Protein AF-A0A821TUM8-F1 (afdb_monomer)

Nearest PDB structures (foldseek):
  3zjc-assembly1_A  TM=7.200E-01  e=3.537E+00  Homo sapiens
  6irb-assembly1_A  TM=6.421E-01  e=6.677E+00  Drosophila melanogaster

Structure (mmCIF, N/CA/C/O backbone):
data_AF-A0A821TUM8-F1
#
_entry.id   AF-A0A821TUM8-F1
#
loop_
_atom_site.group_PDB
_atom_site.id
_atom_site.type_symbol
_atom_site.label_atom_id
_atom_site.label_alt_id
_atom_site.label_comp_id
_atom_site.label_asym_id
_atom_site.label_entity_id
_atom_site.label_seq_id
_atom_site.pdbx_PDB_ins_code
_atom_site.Cartn_x
_atom_site.Cartn_y
_atom_site.Cartn_z
_atom_site.occupancy
_atom_site.B_iso_or_equiv
_atom_site.auth_seq_id
_atom_site.auth_comp_id
_atom_site.auth_asym_id
_atom_site.auth_atom_id
_atom_site.pdbx_PDB_model_num
ATOM 1 N N . ARG A 1 1 ? -2.215 -11.873 -4.671 1.00 65.00 1 ARG A N 1
ATOM 2 C CA . ARG A 1 1 ? -2.091 -10.441 -5.065 1.00 65.00 1 ARG A CA 1
ATOM 3 C C . ARG A 1 1 ? -0.646 -9.954 -4.967 1.00 65.00 1 ARG A C 1
ATOM 5 O O . ARG A 1 1 ? -0.201 -9.322 -5.908 1.00 65.00 1 ARG A O 1
ATOM 12 N N . VAL A 1 2 ? 0.096 -10.290 -3.904 1.00 69.94 2 VAL A N 1
ATOM 13 C CA . V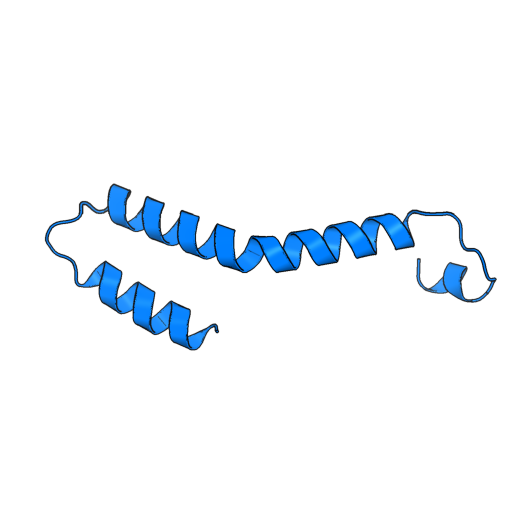AL A 1 2 ? 1.538 -9.976 -3.803 1.00 69.94 2 VAL A CA 1
ATOM 14 C C . VAL A 1 2 ? 2.381 -10.728 -4.846 1.00 69.94 2 VAL A C 1
ATOM 16 O O . VAL A 1 2 ? 3.280 -10.135 -5.427 1.00 69.94 2 VAL A O 1
ATOM 19 N N . ASP A 1 3 ? 2.055 -11.986 -5.156 1.00 79.62 3 ASP A N 1
ATOM 20 C CA . ASP A 1 3 ? 2.797 -12.742 -6.185 1.00 79.62 3 ASP A CA 1
ATOM 21 C C . ASP A 1 3 ? 2.558 -12.195 -7.599 1.00 79.62 3 ASP A C 1
ATOM 23 O O . ASP A 1 3 ? 3.495 -12.033 -8.367 1.00 79.62 3 ASP A O 1
ATOM 27 N N . VAL A 1 4 ? 1.324 -11.769 -7.892 1.00 78.25 4 VAL A N 1
ATOM 28 C CA . VAL A 1 4 ? 0.978 -11.076 -9.149 1.00 78.25 4 VAL A CA 1
ATOM 29 C C . VAL A 1 4 ? 1.789 -9.786 -9.308 1.00 78.25 4 VAL A C 1
ATOM 31 O O . VAL A 1 4 ? 2.279 -9.489 -10.390 1.00 78.25 4 VAL A O 1
ATOM 34 N N . LEU A 1 5 ? 1.977 -9.041 -8.217 1.00 73.69 5 LEU A N 1
ATOM 35 C CA . LEU A 1 5 ? 2.845 -7.864 -8.180 1.00 73.69 5 LEU A CA 1
ATOM 36 C C . LEU A 1 5 ? 4.296 -8.213 -8.515 1.00 73.69 5 LEU A C 1
ATOM 38 O O . LEU A 1 5 ? 4.917 -7.508 -9.300 1.00 73.69 5 LEU A O 1
ATOM 42 N N . LYS A 1 6 ? 4.839 -9.290 -7.937 1.00 79.44 6 LYS A N 1
ATOM 43 C CA . LYS A 1 6 ? 6.212 -9.732 -8.219 1.00 79.44 6 LYS A CA 1
ATOM 44 C C . LYS A 1 6 ? 6.398 -10.093 -9.690 1.00 79.44 6 LYS A C 1
ATOM 46 O O . LYS A 1 6 ? 7.355 -9.624 -10.300 1.00 79.44 6 LYS A O 1
ATOM 51 N N . ASP A 1 7 ? 5.465 -10.848 -10.260 1.00 85.06 7 ASP A N 1
ATOM 52 C CA . ASP A 1 7 ? 5.511 -11.238 -11.673 1.00 85.06 7 ASP A CA 1
ATOM 53 C C . ASP A 1 7 ? 5.421 -10.016 -12.601 1.00 85.06 7 ASP A C 1
ATOM 55 O O . ASP A 1 7 ? 6.118 -9.922 -13.616 1.00 85.06 7 ASP A O 1
ATOM 59 N N . GLU A 1 8 ? 4.583 -9.040 -12.248 1.00 79.25 8 GLU A N 1
ATOM 60 C CA . GLU A 1 8 ? 4.463 -7.791 -12.997 1.00 79.25 8 GLU A CA 1
ATOM 61 C C . GLU A 1 8 ? 5.699 -6.896 -12.869 1.00 79.25 8 GLU A C 1
ATOM 63 O O . GLU A 1 8 ? 6.101 -6.301 -13.868 1.00 79.25 8 GLU A O 1
ATOM 68 N N . LEU A 1 9 ? 6.319 -6.819 -11.687 1.00 83.50 9 LEU A N 1
ATOM 69 C CA . LEU A 1 9 ? 7.578 -6.098 -11.474 1.00 83.50 9 LEU A CA 1
ATOM 70 C C . LEU A 1 9 ? 8.700 -6.710 -12.313 1.00 83.50 9 LEU A C 1
ATOM 72 O O . LEU A 1 9 ? 9.389 -5.988 -13.029 1.00 83.50 9 LEU A O 1
ATOM 76 N N . GLN A 1 10 ? 8.815 -8.038 -12.311 1.00 85.69 10 GLN A N 1
ATOM 77 C CA . GLN A 1 10 ? 9.814 -8.751 -13.103 1.00 85.69 10 GLN A CA 1
ATOM 78 C C . GLN A 1 10 ? 9.613 -8.526 -14.612 1.00 85.69 10 GLN A C 1
ATOM 80 O O . GLN A 1 10 ? 10.576 -8.337 -15.361 1.00 85.69 10 GLN A O 1
ATOM 85 N N . ARG A 1 11 ? 8.356 -8.468 -15.075 1.00 85.50 11 ARG A N 1
ATOM 86 C CA . ARG A 1 11 ? 8.036 -8.063 -16.454 1.00 85.50 11 ARG A CA 1
ATOM 87 C C . ARG A 1 11 ? 8.473 -6.631 -16.748 1.00 85.50 11 ARG A C 1
ATOM 89 O O . ARG A 1 11 ? 9.062 -6.398 -17.800 1.00 85.50 11 ARG A O 1
ATOM 96 N N . LEU A 1 12 ? 8.207 -5.690 -15.848 1.00 83.88 12 LEU A N 1
ATOM 97 C CA . LEU A 1 12 ? 8.535 -4.273 -16.030 1.00 83.88 12 LEU A CA 1
ATOM 98 C C . LEU A 1 12 ? 10.054 -4.032 -16.043 1.00 83.88 12 LEU A C 1
ATOM 100 O O . LEU A 1 12 ? 10.562 -3.251 -16.848 1.00 83.88 12 LEU A O 1
ATOM 104 N N . GLU A 1 13 ? 10.800 -4.774 -15.224 1.00 82.75 13 GLU A N 1
ATOM 105 C CA . GLU A 1 13 ? 12.265 -4.766 -15.228 1.00 82.75 13 GLU A CA 1
ATOM 106 C C . GLU A 1 13 ? 12.836 -5.248 -16.567 1.00 82.75 13 GLU A C 1
ATOM 108 O O . GLU A 1 13 ? 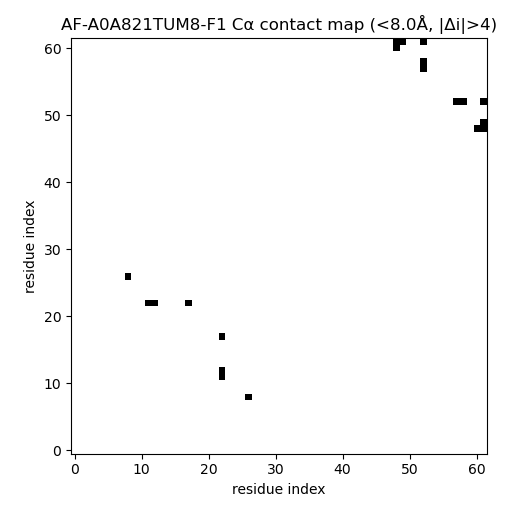13.765 -4.626 -17.091 1.00 82.75 13 GLU A O 1
ATOM 113 N N . SER A 1 14 ? 12.226 -6.276 -17.171 1.00 88.38 14 SER A N 1
ATOM 114 C CA . SER A 1 14 ? 12.647 -6.844 -18.462 1.00 88.38 14 SER A CA 1
ATOM 115 C C . SER A 1 14 ? 12.401 -5.936 -19.679 1.00 88.38 14 SER A C 1
ATOM 117 O O . SER A 1 14 ? 12.935 -6.191 -20.759 1.00 88.38 14 SER A O 1
ATOM 119 N N . MET A 1 15 ? 11.627 -4.854 -19.532 1.00 87.38 15 MET A N 1
ATOM 120 C CA . MET A 1 15 ? 11.341 -3.918 -20.622 1.00 87.38 15 MET A CA 1
ATOM 121 C C . MET A 1 15 ? 12.563 -3.044 -20.926 1.00 87.38 15 MET A C 1
ATOM 123 O O . MET A 1 15 ? 12.907 -2.146 -20.165 1.00 87.38 15 MET A O 1
ATOM 127 N N . THR A 1 16 ? 13.230 -3.275 -22.053 1.00 86.69 16 THR A N 1
ATOM 128 C CA . THR A 1 16 ? 14.429 -2.514 -22.461 1.00 86.69 16 THR A CA 1
ATOM 129 C C . THR A 1 16 ? 14.124 -1.157 -23.097 1.00 86.69 16 THR A C 1
ATOM 131 O O . THR A 1 16 ? 15.022 -0.336 -23.235 1.00 86.69 16 THR A O 1
ATOM 134 N N . HIS A 1 17 ? 12.867 -0.915 -23.473 1.00 89.50 17 HIS A N 1
ATOM 135 C CA . HIS A 1 17 ? 12.408 0.320 -24.116 1.00 89.50 17 HIS A CA 1
ATOM 136 C C . HIS A 1 17 ? 12.020 1.426 -23.125 1.00 89.50 17 HIS A C 1
ATOM 138 O O . HIS A 1 17 ? 11.788 2.550 -23.552 1.00 89.50 17 HIS A O 1
ATOM 144 N N . LEU A 1 18 ? 11.937 1.110 -21.829 1.00 87.38 18 LEU A N 1
ATOM 145 C CA . LEU A 1 18 ? 11.627 2.073 -20.775 1.00 87.38 18 LEU A CA 1
ATOM 146 C C . LEU A 1 18 ? 12.907 2.520 -20.078 1.00 87.38 18 LEU A C 1
ATOM 148 O O . LEU A 1 18 ? 13.759 1.699 -19.716 1.00 87.38 18 LEU A O 1
ATOM 152 N N . THR A 1 19 ? 13.003 3.820 -19.837 1.00 90.25 19 THR A N 1
ATOM 153 C CA . THR A 1 19 ? 14.026 4.402 -18.973 1.00 90.25 19 THR A CA 1
ATOM 154 C C . THR A 1 19 ? 13.811 3.982 -17.519 1.00 90.25 19 THR A C 1
ATOM 156 O O . THR A 1 19 ? 12.740 3.520 -17.121 1.00 90.25 19 THR A O 1
ATOM 159 N N . LYS A 1 20 ? 14.853 4.128 -16.697 1.00 87.62 20 LYS A N 1
ATOM 160 C CA . LYS A 1 20 ? 14.783 3.802 -15.269 1.00 87.62 20 LYS A CA 1
ATOM 161 C C . LYS A 1 20 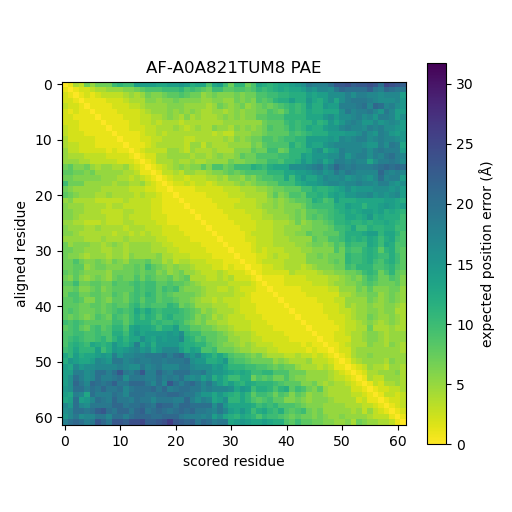? 13.683 4.603 -14.559 1.00 87.62 20 LYS A C 1
ATOM 163 O O . LYS A 1 20 ? 12.913 4.022 -13.802 1.00 87.62 20 LYS A O 1
ATOM 168 N N . ASP A 1 21 ? 13.576 5.890 -14.868 1.00 87.44 21 ASP A N 1
ATOM 169 C CA . ASP A 1 21 ? 12.618 6.795 -14.229 1.00 87.44 21 ASP A CA 1
ATOM 170 C C . ASP A 1 21 ? 11.170 6.436 -14.599 1.00 87.44 21 ASP A C 1
ATOM 172 O O . ASP A 1 21 ? 10.287 6.427 -13.742 1.00 87.44 21 ASP A O 1
ATOM 176 N N . GLU A 1 22 ? 10.923 6.046 -15.854 1.00 88.50 22 GLU A N 1
ATOM 177 C CA . GLU A 1 22 ? 9.609 5.556 -16.293 1.00 88.50 22 GLU A CA 1
ATOM 178 C C . GLU A 1 22 ? 9.229 4.249 -15.591 1.00 88.50 22 GLU A C 1
ATOM 180 O O . GLU A 1 22 ? 8.077 4.066 -15.191 1.00 88.50 22 GLU A O 1
ATOM 185 N N . LYS A 1 23 ? 10.195 3.344 -15.390 1.00 87.19 23 LYS A N 1
ATOM 186 C CA . LYS A 1 23 ? 9.963 2.112 -14.627 1.00 87.19 23 LYS A CA 1
ATOM 187 C C . LYS A 1 23 ? 9.618 2.420 -13.175 1.00 87.19 23 LYS A C 1
ATOM 189 O O . LYS A 1 23 ? 8.637 1.886 -12.669 1.00 87.19 23 LYS A O 1
ATOM 194 N N . GLU A 1 24 ? 10.379 3.289 -12.514 1.00 87.06 24 GLU A N 1
ATOM 195 C CA . GLU A 1 24 ? 10.120 3.681 -11.123 1.00 87.06 24 GLU A CA 1
ATOM 196 C C . GLU A 1 24 ? 8.746 4.346 -10.960 1.00 87.06 24 GLU A C 1
ATOM 198 O O . GLU A 1 24 ? 8.011 4.018 -10.024 1.00 87.06 24 GLU A O 1
ATOM 203 N N . TYR A 1 25 ? 8.354 5.206 -11.905 1.00 90.62 25 TYR A N 1
ATOM 204 C CA . TYR A 1 25 ? 7.024 5.813 -11.931 1.00 90.62 25 TYR A CA 1
ATOM 205 C C . TYR A 1 25 ? 5.911 4.759 -12.022 1.00 90.62 25 TYR A C 1
ATOM 207 O O . TYR A 1 25 ? 4.988 4.762 -11.207 1.00 90.62 25 TYR A O 1
ATOM 215 N N . LEU A 1 26 ? 6.023 3.814 -12.961 1.00 87.00 26 LEU A N 1
ATOM 216 C CA . LEU A 1 26 ? 5.028 2.755 -13.157 1.00 87.00 26 LEU A CA 1
ATOM 217 C C . LEU A 1 26 ? 4.937 1.805 -11.957 1.00 87.00 26 LEU A C 1
ATOM 219 O O . LEU A 1 26 ? 3.845 1.366 -11.595 1.00 87.00 26 LEU A O 1
ATOM 223 N N . ILE A 1 27 ? 6.069 1.490 -11.324 1.00 86.19 27 ILE A N 1
ATOM 224 C CA . ILE A 1 27 ? 6.106 0.690 -10.094 1.00 86.19 27 ILE A CA 1
ATOM 225 C C . ILE A 1 27 ? 5.329 1.400 -8.987 1.00 86.19 27 ILE A C 1
ATOM 227 O O . ILE A 1 27 ? 4.491 0.780 -8.327 1.00 86.19 27 ILE A O 1
ATOM 231 N N . LYS A 1 28 ? 5.582 2.699 -8.808 1.00 86.06 28 LYS A N 1
ATOM 232 C CA . LYS A 1 28 ? 4.933 3.506 -7.779 1.00 86.06 28 LYS A CA 1
ATOM 233 C C . LYS A 1 28 ? 3.429 3.624 -8.014 1.00 86.06 28 LYS A C 1
ATOM 235 O O . LYS A 1 28 ? 2.664 3.348 -7.098 1.00 86.06 28 LYS A O 1
ATOM 240 N N . GLU A 1 29 ? 2.995 3.936 -9.235 1.00 86.31 29 GLU A N 1
ATOM 241 C CA . GLU A 1 29 ? 1.564 3.994 -9.568 1.00 86.31 29 GLU A CA 1
ATOM 242 C C . GLU A 1 29 ? 0.857 2.660 -9.293 1.00 86.31 29 GLU A C 1
ATOM 244 O O . GLU A 1 29 ? -0.227 2.626 -8.707 1.00 86.31 29 GLU A O 1
ATOM 249 N N . LYS A 1 30 ? 1.479 1.537 -9.671 1.00 82.00 30 LYS A N 1
ATOM 250 C CA . LYS A 1 30 ? 0.908 0.206 -9.426 1.00 82.00 30 LYS A CA 1
ATOM 251 C C . LYS A 1 30 ? 0.787 -0.112 -7.941 1.00 82.00 30 LYS A C 1
ATOM 253 O O . LYS A 1 30 ? -0.222 -0.682 -7.517 1.00 82.00 30 LYS A O 1
ATOM 258 N N . GLN A 1 31 ? 1.797 0.247 -7.152 1.00 82.31 31 GLN A N 1
ATOM 259 C CA . GLN A 1 31 ? 1.748 0.117 -5.699 1.00 82.31 31 GLN A CA 1
ATOM 260 C C . GLN A 1 31 ? 0.637 0.996 -5.117 1.00 82.31 31 GLN A C 1
ATOM 262 O O . GLN A 1 31 ? -0.187 0.488 -4.359 1.00 82.31 31 GLN A O 1
ATOM 267 N N . ASP A 1 32 ? 0.544 2.259 -5.533 1.00 85.06 32 ASP A N 1
ATOM 268 C CA . ASP A 1 32 ? -0.481 3.194 -5.067 1.00 85.06 32 ASP A CA 1
ATOM 269 C C . ASP A 1 32 ? -1.893 2.665 -5.342 1.00 85.06 32 ASP A C 1
ATOM 271 O O . ASP A 1 32 ? -2.726 2.649 -4.438 1.00 85.06 32 ASP A O 1
ATOM 275 N N . VAL A 1 33 ? -2.169 2.140 -6.541 1.00 83.62 33 VAL A N 1
ATOM 276 C CA . VAL A 1 33 ? -3.475 1.538 -6.872 1.00 83.62 33 VAL A CA 1
ATOM 277 C C . VAL A 1 33 ? -3.811 0.361 -5.953 1.00 83.62 33 VAL A C 1
ATOM 279 O O . VAL A 1 33 ? -4.952 0.235 -5.500 1.00 83.62 33 VAL A O 1
ATOM 282 N N . LEU A 1 34 ? -2.836 -0.496 -5.648 1.00 81.12 34 LEU A N 1
ATOM 283 C CA . LEU A 1 34 ? -3.053 -1.665 -4.794 1.00 81.12 34 LEU A CA 1
ATOM 284 C C . LEU A 1 34 ? -3.231 -1.297 -3.324 1.00 81.12 34 LEU A C 1
ATOM 286 O O . LEU A 1 34 ? -4.053 -1.909 -2.640 1.00 81.12 34 LEU A O 1
ATOM 290 N N . PHE A 1 35 ? -2.492 -0.300 -2.841 1.00 84.06 35 PHE A N 1
ATOM 291 C CA . PHE A 1 35 ? -2.592 0.165 -1.462 1.00 84.06 35 PHE A CA 1
ATOM 292 C C . PHE A 1 35 ? -3.780 1.094 -1.233 1.00 84.06 35 PHE A C 1
ATOM 2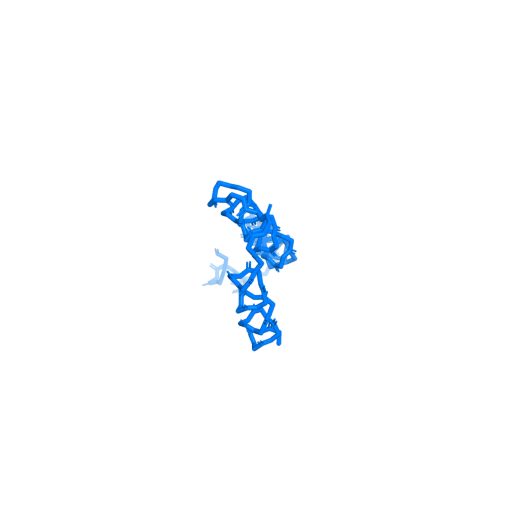94 O O . PHE A 1 35 ? -4.303 1.114 -0.121 1.00 84.06 35 PHE A O 1
ATOM 301 N N . LYS A 1 36 ? -4.287 1.776 -2.267 1.00 86.38 36 LYS A N 1
ATOM 302 C CA . LYS A 1 36 ? -5.434 2.687 -2.167 1.00 86.38 36 LYS A CA 1
ATOM 303 C C . LYS A 1 36 ? -6.636 2.039 -1.493 1.00 86.38 36 LYS A C 1
ATOM 305 O O . LYS A 1 36 ? -7.209 2.634 -0.591 1.00 86.38 36 LYS A O 1
ATOM 310 N N . SER A 1 37 ? -6.980 0.799 -1.850 1.00 83.75 37 SER A N 1
ATOM 311 C CA . SER A 1 37 ? -8.098 0.100 -1.201 1.00 83.75 37 SER A CA 1
ATOM 312 C C . SER A 1 37 ? -7.855 -0.167 0.285 1.00 83.75 37 SER A C 1
ATOM 314 O O . SER A 1 37 ? -8.784 -0.066 1.079 1.00 83.75 37 SER A O 1
ATOM 316 N N . PHE A 1 38 ? -6.619 -0.495 0.674 1.00 86.69 38 PHE A N 1
ATOM 317 C CA . PHE A 1 38 ? -6.277 -0.696 2.084 1.00 86.69 38 PHE A CA 1
ATOM 318 C C . PHE A 1 38 ? -6.332 0.624 2.848 1.00 86.69 38 PHE A C 1
ATOM 320 O O . PHE A 1 38 ? -6.916 0.672 3.925 1.00 86.69 38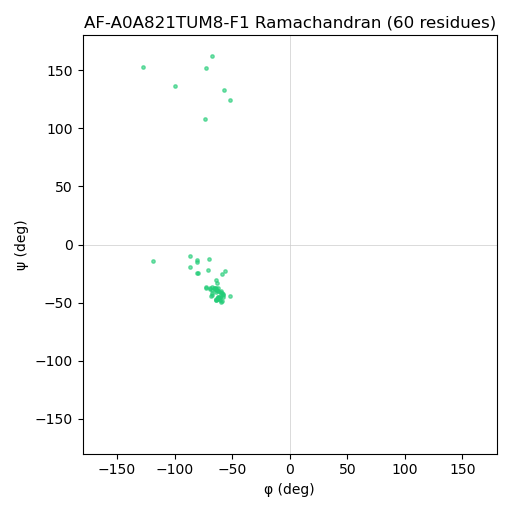 PHE A O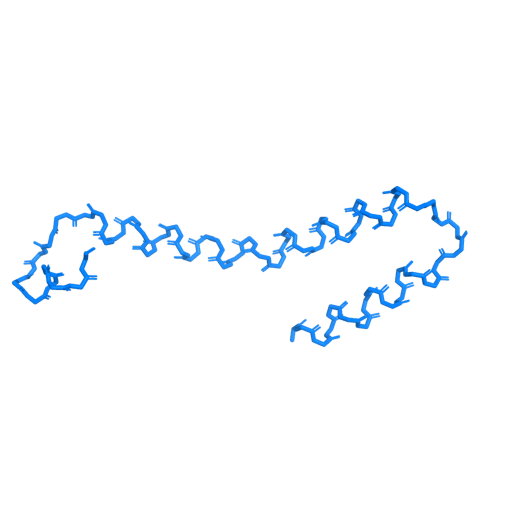 1
ATOM 327 N N . ILE A 1 39 ? -5.786 1.694 2.265 1.00 87.69 39 ILE A N 1
ATOM 328 C CA . ILE A 1 39 ? -5.818 3.043 2.834 1.00 87.69 39 ILE A CA 1
ATOM 329 C C . ILE A 1 39 ? -7.266 3.488 3.044 1.00 87.69 39 ILE A C 1
ATOM 331 O O . ILE A 1 39 ? -7.611 3.861 4.155 1.00 87.69 39 ILE A O 1
ATOM 335 N N . THR A 1 40 ? -8.141 3.346 2.045 1.00 89.81 40 THR A N 1
ATOM 336 C CA . THR A 1 40 ? -9.560 3.721 2.170 1.00 89.81 40 THR A CA 1
ATOM 337 C C . THR A 1 40 ? -10.272 2.966 3.295 1.00 89.81 40 THR A C 1
ATOM 339 O O . THR A 1 40 ? -11.046 3.558 4.044 1.00 89.81 40 THR A O 1
ATOM 342 N N . VAL A 1 41 ? -10.013 1.663 3.453 1.00 91.44 41 VAL A N 1
ATOM 343 C CA . VAL A 1 41 ? -10.603 0.881 4.553 1.00 91.44 41 VAL A CA 1
ATOM 344 C C . VAL A 1 41 ? -10.058 1.341 5.903 1.00 91.44 41 VAL A C 1
ATOM 346 O O . VAL A 1 41 ? -10.827 1.510 6.844 1.00 91.44 41 VAL A O 1
ATOM 349 N N . LEU A 1 42 ? -8.749 1.572 6.008 1.00 90.75 42 LEU A N 1
ATOM 350 C CA . LEU A 1 42 ? -8.118 2.051 7.239 1.00 90.75 42 LEU A CA 1
ATOM 351 C C . LEU A 1 42 ? -8.590 3.456 7.620 1.00 90.75 42 LEU A C 1
ATOM 353 O O . LEU A 1 42 ? -8.813 3.721 8.797 1.00 90.75 42 LEU A O 1
ATOM 357 N N . GLU A 1 43 ? -8.789 4.339 6.645 1.00 91.94 43 GLU A N 1
ATOM 358 C CA . GLU A 1 43 ? -9.379 5.662 6.847 1.00 91.94 43 GLU A CA 1
ATOM 359 C C . GLU A 1 43 ? -10.810 5.550 7.372 1.00 91.94 43 GLU A C 1
ATOM 361 O O . GLU A 1 43 ? -11.148 6.217 8.346 1.00 91.94 43 GLU A O 1
ATOM 366 N N . ALA A 1 44 ? -11.629 4.669 6.790 1.00 90.06 44 ALA A N 1
ATOM 367 C CA . ALA A 1 44 ? -12.990 4.429 7.262 1.00 90.06 44 ALA A CA 1
ATOM 368 C C . ALA A 1 44 ? -13.007 3.884 8.699 1.00 90.06 44 ALA A C 1
ATOM 370 O O . ALA A 1 44 ? -13.740 4.393 9.546 1.00 90.06 44 ALA A O 1
ATOM 371 N N . VAL A 1 45 ? -12.153 2.902 9.007 1.00 88.88 45 VAL A N 1
ATOM 372 C CA . VAL A 1 45 ? -12.002 2.374 10.372 1.00 88.88 45 VAL A CA 1
ATOM 373 C C . VAL A 1 45 ? -11.547 3.478 11.323 1.00 88.88 45 VAL A C 1
ATOM 375 O O . VAL A 1 45 ? -12.136 3.644 12.385 1.00 88.88 45 VAL A O 1
ATOM 378 N N . SER A 1 46 ? -10.558 4.282 10.930 1.00 88.50 46 SER A N 1
ATOM 379 C CA . SER A 1 46 ? -10.077 5.399 11.743 1.00 88.50 46 SER A CA 1
ATOM 380 C C . SER A 1 46 ? -11.146 6.466 11.972 1.00 88.50 46 SER A C 1
ATOM 382 O O . SER A 1 46 ? -11.123 7.114 13.016 1.00 88.50 46 SER A O 1
ATOM 384 N N . GLN A 1 47 ? -12.048 6.706 11.021 1.00 87.25 47 GLN A N 1
ATOM 385 C CA . GLN A 1 47 ? -13.167 7.629 11.217 1.00 87.25 47 GLN A CA 1
ATOM 386 C C . GLN A 1 47 ? -14.155 7.085 12.249 1.00 87.25 47 GLN A C 1
A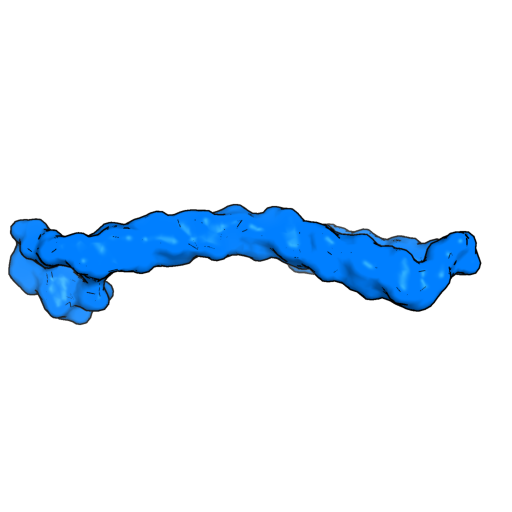TOM 388 O O . GLN A 1 47 ? -14.593 7.836 13.118 1.00 87.25 47 GLN A O 1
ATOM 393 N N . ILE A 1 48 ? -14.450 5.784 12.194 1.00 86.00 48 ILE A N 1
ATOM 394 C CA . ILE A 1 48 ? -15.336 5.116 13.153 1.00 86.00 48 ILE A CA 1
ATOM 395 C C . ILE A 1 48 ? -14.724 5.148 14.557 1.00 86.00 48 ILE A C 1
ATOM 397 O O . ILE A 1 48 ? -15.403 5.534 15.503 1.00 86.00 48 ILE A O 1
ATOM 401 N N . THR A 1 49 ? -13.439 4.821 14.712 1.00 85.19 49 THR A N 1
ATOM 402 C CA . THR A 1 49 ? -12.804 4.807 16.041 1.00 85.19 49 THR A CA 1
ATOM 403 C C . THR A 1 49 ? -12.599 6.198 16.636 1.00 85.19 49 THR A C 1
ATOM 405 O O . THR A 1 49 ? -12.498 6.333 17.846 1.00 85.19 49 THR A O 1
ATOM 408 N N . ARG A 1 50 ? -12.563 7.250 15.810 1.00 85.81 50 ARG A N 1
ATOM 409 C CA . ARG A 1 50 ? -12.513 8.644 16.283 1.00 85.81 50 ARG A CA 1
ATOM 410 C C . ARG A 1 50 ? -13.874 9.199 16.696 1.00 85.81 50 ARG A C 1
ATOM 412 O O . ARG A 1 50 ? -13.920 10.271 17.300 1.00 85.81 50 ARG A O 1
ATOM 419 N N . SER A 1 51 ? -14.965 8.538 16.319 1.00 83.25 51 SER A N 1
ATOM 420 C CA . SER A 1 51 ? -16.299 8.939 16.758 1.00 83.25 51 SER A CA 1
ATOM 421 C C . SER A 1 51 ? -16.502 8.583 18.237 1.00 83.25 51 SER A C 1
ATOM 423 O O . SER A 1 51 ? -15.861 7.652 18.721 1.00 83.25 51 SER A O 1
ATOM 425 N N . PRO A 1 52 ? -17.343 9.318 18.986 1.00 86.31 52 PRO A N 1
ATOM 426 C CA . PRO A 1 52 ? -17.605 8.996 20.383 1.00 86.31 52 PRO A CA 1
ATOM 427 C C . PRO A 1 52 ? -18.133 7.566 20.523 1.00 86.31 52 PRO A C 1
ATOM 429 O O . PRO A 1 52 ? -19.055 7.190 19.805 1.00 86.31 52 PRO A O 1
ATOM 432 N N . ALA A 1 53 ? -17.577 6.801 21.463 1.00 84.62 53 ALA A N 1
ATOM 433 C CA . ALA A 1 53 ? -18.056 5.462 21.788 1.00 84.62 53 ALA A CA 1
ATOM 434 C C . ALA A 1 53 ? -19.567 5.471 22.063 1.00 84.62 53 ALA A C 1
ATOM 436 O O . ALA A 1 53 ? -20.041 6.181 22.956 1.00 84.62 53 ALA A O 1
ATOM 437 N N . GLU A 1 54 ? -20.311 4.651 21.327 1.00 83.06 54 GLU A N 1
ATOM 438 C CA . GLU A 1 54 ? -21.750 4.479 21.522 1.00 83.06 54 GLU A CA 1
ATOM 439 C C . GLU A 1 54 ? -22.022 3.515 22.682 1.00 83.06 54 GLU A C 1
ATOM 441 O O . GLU A 1 54 ? -23.062 3.590 23.343 1.00 83.06 54 GLU A O 1
ATOM 446 N N . THR A 1 55 ? -21.062 2.630 22.979 1.00 82.69 55 THR A N 1
ATOM 447 C CA . THR A 1 55 ? -21.162 1.658 24.071 1.00 82.69 55 THR A CA 1
ATOM 448 C C . THR A 1 55 ? -19.957 1.691 25.023 1.00 82.69 55 THR A C 1
ATOM 450 O O . THR A 1 55 ? -18.833 1.981 24.611 1.00 82.69 55 THR A O 1
ATOM 453 N N . PRO A 1 56 ? -20.120 1.315 26.311 1.00 79.81 56 PRO A N 1
ATOM 454 C CA . PRO A 1 56 ? -18.999 1.252 27.258 1.00 79.81 56 PRO A CA 1
ATOM 455 C C . PRO A 1 56 ? -17.873 0.295 26.839 1.00 79.81 56 PRO A C 1
ATOM 457 O O . PRO A 1 56 ? -16.734 0.466 27.259 1.00 79.81 56 PRO A O 1
ATOM 460 N N . ARG A 1 57 ? -18.174 -0.724 26.019 1.00 81.50 57 ARG A N 1
ATOM 461 C CA . ARG A 1 57 ? -17.161 -1.658 25.504 1.00 81.50 57 ARG A CA 1
AT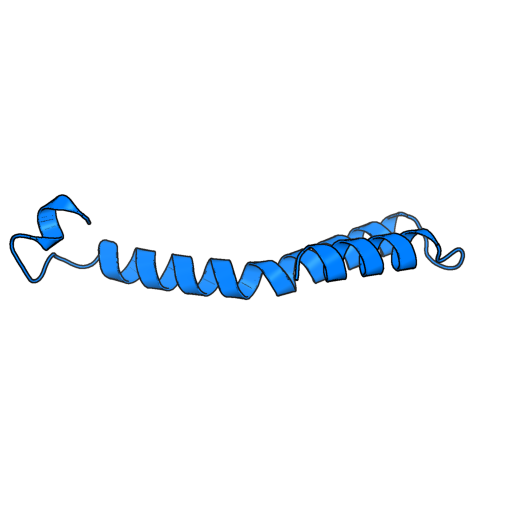OM 462 C C . ARG A 1 57 ? -16.269 -1.008 24.451 1.00 81.50 57 ARG A C 1
ATOM 464 O O . ARG A 1 57 ? -15.078 -1.288 24.437 1.00 81.50 57 ARG A O 1
ATOM 471 N N . GLU A 1 58 ? -16.816 -0.134 23.611 1.00 78.81 58 GLU A N 1
ATOM 472 C CA . GLU A 1 58 ? -16.054 0.566 22.569 1.00 78.81 58 GLU A CA 1
ATOM 473 C C . GLU A 1 58 ? -14.985 1.497 23.143 1.00 78.81 58 GLU A C 1
ATOM 475 O O . GLU A 1 58 ? -13.912 1.587 22.559 1.00 78.81 58 GLU A O 1
ATOM 480 N N . GLN A 1 59 ? -15.196 2.073 24.334 1.00 77.00 59 GLN A N 1
ATOM 481 C CA . GLN A 1 59 ? -14.202 2.924 25.014 1.00 77.00 59 GLN A CA 1
ATOM 482 C C . GLN A 1 59 ? -12.845 2.242 25.246 1.00 77.00 59 GLN A C 1
ATOM 484 O O . GLN A 1 59 ? -11.846 2.919 25.451 1.00 77.00 59 GLN A O 1
ATOM 489 N N . THR A 1 60 ? -12.806 0.907 25.274 1.00 78.25 60 THR A N 1
ATOM 490 C CA . THR A 1 60 ? -11.558 0.155 25.491 1.00 78.25 60 THR A CA 1
ATOM 491 C C . THR A 1 60 ? -10.789 -0.093 24.187 1.00 78.25 60 THR A C 1
ATOM 493 O O . THR A 1 60 ? -9.605 -0.415 24.233 1.00 78.25 60 THR A O 1
ATOM 496 N N . TYR A 1 61 ? -11.455 0.013 23.032 1.00 71.00 61 TYR A N 1
ATOM 497 C CA . TYR A 1 61 ? -10.925 -0.387 2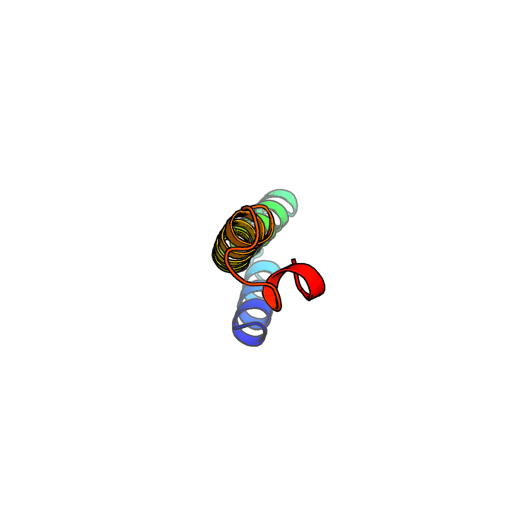1.721 1.00 71.00 61 TYR A CA 1
ATOM 498 C C . TYR A 1 61 ? -10.819 0.765 20.706 1.00 71.00 61 TYR A C 1
ATOM 500 O O . TYR A 1 61 ? -10.186 0.574 19.667 1.00 71.00 61 TYR A O 1
ATOM 508 N N . GLN A 1 62 ? -11.454 1.909 20.981 1.00 69.69 62 GLN A N 1
ATOM 509 C CA . GLN A 1 62 ? -11.287 3.172 20.252 1.00 69.69 62 GLN A CA 1
ATOM 510 C C . GLN A 1 62 ? -10.042 3.921 20.733 1.00 69.69 62 GLN A C 1
ATOM 512 O O . GLN A 1 62 ? -9.311 4.436 19.856 1.00 69.69 62 GLN A O 1
#

Mean predicted aligned error: 7.96 Å

Sequence (62 aa):
RVDVLKDELQRLESMTHLTKDEKEYLIKEKQDVLFKSFITVLEAVSQITRSPAETPREQTYQ

Radius of gyration: 19.11 Å; Cα contacts (8 Å, |Δi|>4): 10; chains: 1; bounding box: 36×22×51 Å

Secondary structure (DSSP, 8-state):
-HHHHHHHHHHHHT-TTS-HHHHHHHHHHHHHHHHHHHHHHHHHHHHHHHSPPSSTTGGGT-

Solvent-accessible surface area (backbone atoms only — not comparable to full-atom values): 3696 Å² total; per-residue (Å²): 110,72,64,60,49,52,56,50,50,56,52,56,69,69,44,83,89,55,54,71,68,57,46,54,51,53,52,49,53,54,49,48,63,64,45,46,61,55,50,53,51,52,51,51,51,51,53,58,43,71,43,80,64,90,45,85,71,42,68,80,77,84

Foldseek 3Di:
DVVVLVVVLVVLVPDPPDDPVRSVVVNVVVVCVVCVVVVVVVVVVVVVLPDPDPDPVSVVVD

pLDDT: mean 84.02, std 5.5, range [65.0, 91.94]